Protein AF-A0A946UPV6-F1 (afdb_monomer_lite)

Sequence (68 aa):
MTEKTLRIGIVMDPIGSITPKKDSSLAMLLEAARRGAEIHYFEQSDLRLVAGTAHGRNAVVEGGLPGL

Structure (mmCIF, N/CA/C/O backbone):
data_AF-A0A946UPV6-F1
#
_entry.id   AF-A0A946UPV6-F1
#
loop_
_atom_site.group_PDB
_atom_site.id
_atom_site.type_symbol
_atom_site.label_atom_id
_atom_site.label_alt_id
_atom_site.label_comp_id
_atom_site.label_asym_id
_atom_site.label_entity_id
_atom_site.label_seq_id
_atom_site.pdbx_PDB_ins_code
_atom_site.Cartn_x
_atom_site.Cartn_y
_atom_site.Cartn_z
_atom_site.occupancy
_atom_site.B_iso_or_equiv
_atom_site.auth_seq_id
_atom_site.auth_comp_id
_atom_site.auth_asym_id
_atom_site.auth_atom_id
_atom_site.pdbx_PDB_model_num
ATOM 1 N N . MET A 1 1 ? -25.627 10.923 -3.258 1.00 43.81 1 MET A N 1
ATOM 2 C CA . MET A 1 1 ? -24.221 11.365 -3.180 1.00 43.81 1 MET A CA 1
ATOM 3 C C . MET A 1 1 ? -23.393 10.109 -2.989 1.00 43.81 1 MET A C 1
ATOM 5 O O . MET A 1 1 ? -23.498 9.504 -1.934 1.00 43.81 1 MET A O 1
ATOM 9 N N . THR A 1 2 ? -22.705 9.627 -4.022 1.00 48.16 2 THR A N 1
ATOM 10 C CA . THR A 1 2 ? -21.869 8.424 -3.904 1.00 48.16 2 THR A CA 1
ATOM 11 C C . THR A 1 2 ? -20.617 8.820 -3.129 1.00 48.16 2 THR A C 1
ATOM 13 O O . THR A 1 2 ? -19.749 9.489 -3.685 1.00 48.16 2 THR A O 1
ATOM 16 N N . GLU A 1 3 ? -20.566 8.498 -1.835 1.00 60.56 3 GLU A N 1
ATOM 17 C CA . GLU A 1 3 ? -19.344 8.609 -1.031 1.00 60.56 3 GLU A CA 1
ATOM 18 C C . GLU A 1 3 ? -18.235 7.853 -1.768 1.00 60.56 3 GLU A C 1
ATOM 20 O O . GLU A 1 3 ? -18.320 6.645 -1.994 1.00 60.56 3 GLU A O 1
ATOM 25 N N . LYS A 1 4 ? -17.239 8.588 -2.264 1.00 63.38 4 LYS A N 1
ATOM 26 C CA . LYS A 1 4 ? -16.147 8.002 -3.032 1.00 63.38 4 LYS A CA 1
ATOM 27 C C . LYS A 1 4 ? -15.163 7.401 -2.038 1.00 63.38 4 LYS A C 1
ATOM 29 O O . LYS A 1 4 ? -14.340 8.122 -1.482 1.00 63.38 4 LYS A O 1
ATOM 34 N N . THR A 1 5 ? -15.252 6.093 -1.832 1.00 78.38 5 THR A N 1
ATOM 35 C CA . THR A 1 5 ? -14.275 5.332 -1.054 1.00 78.38 5 THR A CA 1
ATOM 36 C C . THR A 1 5 ? -12.868 5.599 -1.591 1.00 78.38 5 THR A C 1
ATOM 38 O O . THR A 1 5 ? -12.580 5.357 -2.767 1.00 78.38 5 THR A O 1
ATOM 41 N N . LEU A 1 6 ? -12.004 6.171 -0.750 1.00 89.19 6 LEU A N 1
ATOM 42 C CA . LEU A 1 6 ? -10.606 6.424 -1.087 1.00 89.19 6 LEU A CA 1
ATOM 43 C C . LEU A 1 6 ? -9.894 5.081 -1.284 1.00 89.19 6 LEU A C 1
ATOM 45 O O . LEU A 1 6 ? -10.037 4.197 -0.445 1.00 89.19 6 LEU A O 1
ATOM 49 N N . ARG A 1 7 ? -9.118 4.938 -2.363 1.00 91.19 7 ARG A N 1
ATOM 50 C CA . ARG A 1 7 ? -8.279 3.755 -2.602 1.00 91.19 7 ARG A CA 1
ATOM 51 C C . ARG A 1 7 ? -6.820 4.113 -2.393 1.00 91.19 7 ARG A C 1
ATOM 53 O O . ARG A 1 7 ? -6.345 5.086 -2.980 1.00 91.19 7 ARG A O 1
ATOM 60 N N . ILE A 1 8 ? -6.119 3.339 -1.577 1.00 91.38 8 ILE A N 1
ATOM 61 C CA . ILE A 1 8 ? -4.719 3.568 -1.221 1.00 91.38 8 ILE A CA 1
ATOM 62 C C . ILE A 1 8 ? -3.905 2.354 -1.645 1.00 91.38 8 ILE A C 1
ATOM 64 O O . ILE A 1 8 ? -4.191 1.240 -1.222 1.00 91.38 8 ILE A O 1
ATOM 68 N N . GLY A 1 9 ? -2.885 2.579 -2.471 1.00 91.44 9 GLY A N 1
ATOM 69 C CA . GLY A 1 9 ? -1.853 1.589 -2.762 1.00 91.44 9 GLY A CA 1
ATOM 70 C C . GLY A 1 9 ? -0.620 1.844 -1.902 1.00 91.44 9 GLY A C 1
ATOM 71 O O . GLY A 1 9 ? -0.131 2.973 -1.881 1.00 91.44 9 GLY A O 1
ATOM 72 N N . ILE A 1 10 ? -0.112 0.820 -1.218 1.00 89.94 10 ILE A N 1
ATOM 73 C CA . ILE A 1 10 ? 1.143 0.886 -0.464 1.00 89.94 10 ILE A CA 1
ATOM 74 C C . ILE A 1 10 ? 2.102 -0.207 -0.922 1.00 89.94 10 ILE A C 1
ATOM 76 O O . ILE A 1 10 ? 1.715 -1.362 -1.068 1.00 89.94 10 ILE A O 1
ATOM 80 N N . VAL A 1 11 ? 3.358 0.177 -1.134 1.00 89.94 11 VAL A N 1
ATOM 81 C CA . VAL A 1 11 ? 4.460 -0.749 -1.390 1.00 89.94 11 VAL A CA 1
ATOM 82 C C . VAL A 1 11 ? 5.299 -0.799 -0.126 1.00 89.94 11 VAL A C 1
ATOM 84 O O . VAL A 1 11 ? 5.763 0.247 0.329 1.00 89.94 11 VAL A O 1
ATOM 87 N N . MET A 1 12 ? 5.472 -1.977 0.459 1.00 86.25 12 MET A N 1
ATOM 88 C CA . MET A 1 12 ? 6.233 -2.129 1.697 1.00 86.25 12 MET A CA 1
ATOM 89 C C . MET A 1 12 ? 6.816 -3.540 1.828 1.00 86.25 12 MET A C 1
ATOM 91 O O . MET A 1 12 ? 6.477 -4.434 1.054 1.00 86.25 12 MET A O 1
ATOM 95 N N . ASP A 1 13 ? 7.700 -3.727 2.806 1.00 82.88 13 ASP A N 1
ATOM 96 C CA . ASP A 1 13 ? 8.258 -5.041 3.136 1.00 82.88 13 ASP A CA 1
ATOM 97 C C . ASP A 1 13 ? 7.148 -6.036 3.553 1.00 82.88 13 ASP A C 1
ATOM 99 O O . ASP A 1 13 ? 6.037 -5.613 3.907 1.00 82.88 13 ASP A O 1
ATOM 103 N N . PRO A 1 14 ? 7.403 -7.360 3.516 1.00 82.31 14 PRO A N 1
ATOM 104 C CA . PRO A 1 14 ? 6.421 -8.383 3.873 1.00 82.31 14 PRO A CA 1
ATOM 105 C C . PRO A 1 14 ? 5.718 -8.076 5.195 1.00 82.31 14 PRO A C 1
ATOM 107 O O . PRO A 1 14 ? 6.386 -7.904 6.218 1.00 82.31 14 PRO A O 1
ATOM 110 N N . ILE A 1 15 ? 4.380 -8.045 5.202 1.00 70.75 15 ILE A N 1
ATOM 111 C CA . ILE A 1 15 ? 3.605 -7.601 6.375 1.00 70.75 15 ILE A CA 1
ATOM 112 C C . ILE A 1 15 ? 3.909 -8.421 7.641 1.00 70.75 15 ILE A C 1
ATOM 114 O O . ILE A 1 15 ? 3.984 -7.875 8.739 1.00 70.75 15 ILE A O 1
ATOM 118 N N . GLY A 1 16 ? 4.200 -9.716 7.472 1.00 68.75 16 GLY A N 1
ATOM 119 C CA . GLY A 1 16 ? 4.591 -10.623 8.557 1.00 68.75 16 GLY A CA 1
ATOM 120 C C . GLY A 1 16 ? 5.996 -10.386 9.129 1.00 68.75 16 GLY A C 1
ATOM 121 O O . GLY A 1 16 ? 6.344 -10.978 10.145 1.00 68.75 16 GLY A O 1
ATOM 122 N N . SER A 1 17 ? 6.808 -9.536 8.496 1.00 68.81 17 SER A N 1
ATOM 123 C CA . SER A 1 17 ? 8.150 -9.159 8.963 1.00 68.81 17 SER A CA 1
ATOM 124 C C . SER A 1 17 ? 8.176 -7.817 9.707 1.00 68.81 17 SER A C 1
ATOM 126 O O . SER A 1 17 ? 9.181 -7.463 10.330 1.00 68.81 17 SER A O 1
ATOM 128 N N . ILE A 1 18 ? 7.066 -7.074 9.680 1.00 65.81 18 ILE A N 1
ATOM 129 C CA . ILE A 1 18 ? 6.975 -5.742 10.273 1.00 65.81 18 ILE A CA 1
ATOM 130 C C . ILE A 1 18 ? 6.913 -5.866 11.793 1.00 65.81 18 ILE A C 1
ATOM 132 O O . ILE A 1 18 ? 6.147 -6.652 12.341 1.00 65.81 18 ILE A O 1
ATOM 136 N N . THR A 1 19 ? 7.678 -5.033 12.501 1.00 61.56 19 THR A N 1
ATOM 137 C CA . THR A 1 19 ? 7.499 -4.844 13.946 1.00 61.56 19 THR A CA 1
ATOM 138 C C . THR A 1 19 ? 6.457 -3.742 14.181 1.00 61.56 19 THR A C 1
ATOM 140 O O . THR A 1 19 ? 6.795 -2.567 14.008 1.00 61.56 19 THR A O 1
ATOM 143 N N . PRO A 1 20 ? 5.227 -4.055 14.647 1.00 63.25 20 PRO A N 1
ATOM 144 C CA . PRO A 1 20 ? 4.128 -3.082 14.713 1.00 63.25 20 PRO A CA 1
ATOM 145 C C . PRO A 1 20 ? 4.452 -1.826 15.526 1.00 63.25 20 PRO A C 1
ATOM 147 O O . PRO A 1 20 ? 3.985 -0.731 15.239 1.00 63.25 20 PRO A O 1
ATOM 150 N N . LYS A 1 21 ? 5.303 -1.976 16.545 1.00 58.94 21 LYS A N 1
ATOM 151 C CA . LYS A 1 21 ? 5.668 -0.906 17.480 1.00 58.94 21 LYS A CA 1
ATOM 152 C C . LYS A 1 21 ? 6.635 0.138 16.899 1.00 58.94 21 LYS A C 1
ATOM 154 O O . LYS A 1 21 ? 6.904 1.130 17.570 1.00 58.94 21 LYS A O 1
ATOM 159 N N . LYS A 1 22 ? 7.205 -0.099 15.713 1.00 66.75 22 LYS A N 1
ATOM 160 C CA . LYS A 1 22 ? 8.223 0.769 15.091 1.00 66.75 22 LYS A CA 1
ATOM 161 C C . LYS A 1 22 ? 7.861 1.234 13.681 1.00 66.75 22 LYS A C 1
ATOM 163 O O . LYS A 1 22 ? 8.647 1.966 13.089 1.00 66.75 22 LYS A O 1
ATOM 168 N N . ASP A 1 23 ? 6.702 0.838 13.162 1.00 72.06 23 ASP A N 1
ATOM 169 C CA . ASP A 1 23 ? 6.333 1.101 11.776 1.00 72.06 23 ASP A CA 1
ATOM 170 C C . ASP A 1 23 ? 5.212 2.145 11.688 1.00 72.06 23 ASP A C 1
ATOM 172 O O . ASP A 1 23 ? 4.053 1.893 12.022 1.00 72.06 23 ASP A O 1
ATOM 176 N N . SER A 1 24 ? 5.572 3.357 11.262 1.00 76.56 24 SER A N 1
ATOM 177 C CA . SER A 1 24 ? 4.618 4.445 11.034 1.00 76.56 24 SER A CA 1
ATOM 178 C C . SER A 1 24 ? 3.678 4.165 9.858 1.00 76.56 24 SER A C 1
ATOM 180 O O . SER A 1 24 ? 2.555 4.670 9.859 1.00 76.56 24 SER A O 1
ATOM 182 N N . SER A 1 25 ? 4.087 3.337 8.892 1.00 80.06 25 SER A N 1
ATOM 183 C CA . SER A 1 25 ? 3.263 2.935 7.747 1.00 80.06 25 SER A CA 1
ATOM 184 C C . SER A 1 25 ? 2.074 2.102 8.214 1.00 80.06 25 SER A C 1
ATOM 186 O O . SER A 1 25 ? 0.948 2.350 7.789 1.00 80.06 25 SER A O 1
ATOM 188 N N . LEU A 1 26 ? 2.284 1.190 9.168 1.00 80.62 26 LEU A N 1
ATOM 189 C CA . LEU A 1 26 ? 1.206 0.407 9.774 1.00 80.62 26 LEU A CA 1
ATOM 190 C C . LEU A 1 26 ? 0.138 1.301 10.426 1.00 80.62 26 LEU A C 1
ATOM 192 O O . LEU A 1 26 ? -1.057 1.109 10.202 1.00 80.62 26 LEU A O 1
ATOM 196 N N . ALA A 1 27 ? 0.560 2.311 11.192 1.00 84.44 27 ALA A N 1
ATOM 197 C CA . ALA A 1 27 ? -0.357 3.260 11.825 1.00 84.44 27 ALA A CA 1
ATOM 198 C C . ALA A 1 27 ? -1.168 4.064 10.790 1.00 84.44 27 ALA A C 1
ATOM 200 O O . ALA A 1 27 ? -2.365 4.290 10.977 1.00 84.44 27 ALA A O 1
ATOM 201 N N . MET A 1 28 ? -0.545 4.454 9.674 1.00 87.12 28 MET A N 1
ATOM 202 C CA . MET A 1 28 ? -1.235 5.138 8.575 1.00 87.12 28 MET A CA 1
ATOM 203 C C . MET A 1 28 ? -2.284 4.242 7.905 1.00 87.12 28 MET A C 1
ATOM 205 O O . MET A 1 28 ? -3.384 4.713 7.613 1.00 87.12 28 MET A O 1
ATOM 209 N N . LEU A 1 29 ? -1.982 2.957 7.699 1.00 85.50 29 LEU A N 1
ATOM 210 C CA . LEU A 1 29 ? -2.926 1.995 7.124 1.00 85.50 29 LEU A CA 1
ATOM 211 C C . LEU A 1 29 ? -4.119 1.739 8.049 1.00 85.50 29 LEU A C 1
ATOM 213 O O . LEU A 1 29 ? -5.255 1.712 7.580 1.00 85.50 29 LEU A O 1
ATOM 217 N N . LEU A 1 30 ? -3.886 1.621 9.359 1.00 84.06 30 LEU A N 1
ATOM 218 C CA . LEU A 1 30 ? -4.957 1.470 10.349 1.00 84.06 30 LEU A CA 1
ATOM 219 C C . LEU A 1 30 ? -5.915 2.668 10.343 1.00 84.06 30 LEU A C 1
ATOM 221 O O . LEU A 1 30 ? -7.132 2.489 10.316 1.00 84.06 30 LEU A O 1
ATOM 225 N N . GLU A 1 31 ? -5.390 3.894 10.312 1.00 88.19 31 GLU A N 1
ATOM 226 C CA . GLU A 1 31 ? -6.223 5.099 10.238 1.00 88.19 31 GLU A CA 1
ATOM 227 C C . GLU A 1 31 ? -6.959 5.236 8.901 1.00 88.19 31 GLU A C 1
ATOM 229 O O . GLU A 1 31 ? -8.107 5.688 8.871 1.00 88.19 31 GLU A O 1
ATOM 234 N N . ALA A 1 32 ? -6.336 4.832 7.793 1.00 87.56 32 ALA A N 1
ATOM 235 C CA . ALA A 1 32 ? -6.989 4.795 6.490 1.00 87.56 32 ALA A CA 1
ATOM 236 C C . ALA A 1 32 ? -8.152 3.790 6.466 1.00 87.56 32 ALA A C 1
ATOM 238 O O . ALA A 1 32 ? -9.259 4.149 6.060 1.00 87.56 32 ALA A O 1
ATOM 239 N N . ALA A 1 33 ? -7.936 2.576 6.978 1.00 84.56 33 ALA A N 1
ATOM 240 C CA . ALA A 1 33 ? -8.975 1.561 7.124 1.00 84.56 33 ALA A CA 1
ATOM 241 C C . ALA A 1 33 ? -10.115 2.045 8.034 1.00 84.56 33 ALA A C 1
ATOM 243 O O . ALA A 1 33 ? -11.285 1.907 7.685 1.00 84.56 33 ALA A O 1
ATOM 244 N N . ARG A 1 34 ? -9.798 2.701 9.163 1.00 86.62 34 ARG A N 1
ATOM 245 C CA . ARG A 1 34 ? -10.793 3.297 10.076 1.00 86.62 34 ARG A CA 1
ATOM 246 C C . ARG A 1 34 ? -11.673 4.348 9.391 1.00 86.62 34 ARG A C 1
ATOM 248 O O . ARG A 1 34 ? -12.826 4.530 9.771 1.00 86.62 34 ARG A O 1
ATOM 255 N N . ARG A 1 35 ? -11.139 5.045 8.386 1.00 87.75 35 ARG A N 1
ATOM 256 C CA . ARG A 1 35 ? -11.870 6.015 7.551 1.00 87.75 35 ARG A CA 1
ATOM 257 C C . ARG A 1 35 ? -12.618 5.360 6.384 1.00 87.75 35 ARG A C 1
ATOM 259 O O . ARG A 1 35 ? -13.192 6.076 5.570 1.00 87.75 35 ARG A O 1
ATOM 266 N N . GLY A 1 36 ? -12.61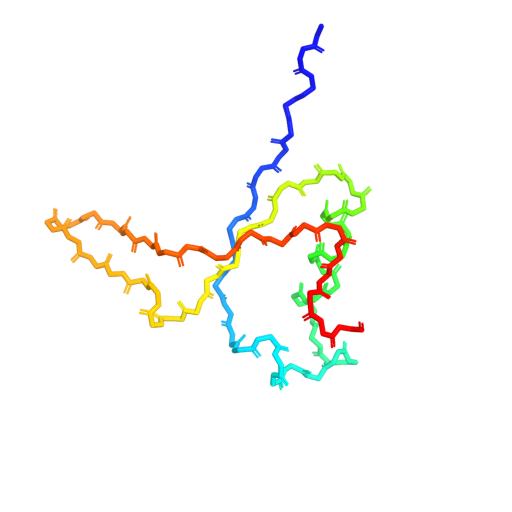3 4.031 6.302 1.0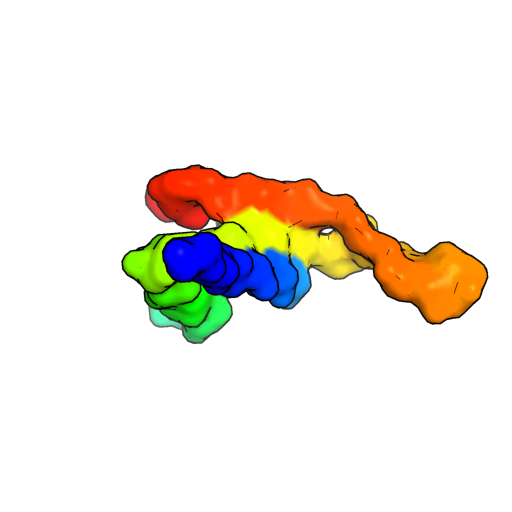0 86.94 36 GLY A N 1
ATOM 267 C CA . GLY A 1 36 ? -13.284 3.265 5.259 1.00 86.94 36 GLY A CA 1
ATOM 268 C C . GLY A 1 36 ? -12.545 3.254 3.924 1.00 86.94 36 GLY A C 1
ATOM 269 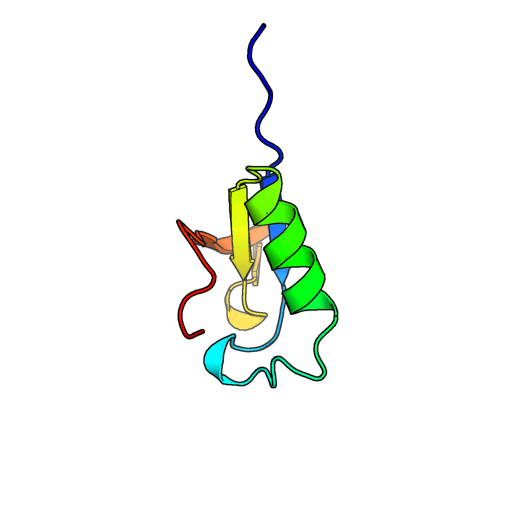O O . GLY A 1 36 ? -13.186 3.017 2.908 1.00 86.94 36 GLY A O 1
ATOM 270 N N . ALA A 1 37 ? -11.238 3.541 3.894 1.00 89.75 37 ALA A N 1
ATOM 271 C CA . ALA A 1 37 ? -10.453 3.446 2.667 1.00 89.75 37 ALA A CA 1
ATOM 272 C C . ALA A 1 37 ? -10.230 1.981 2.253 1.00 89.75 37 ALA A C 1
ATOM 274 O O . ALA A 1 37 ? -10.005 1.111 3.093 1.00 89.75 37 ALA A O 1
ATOM 275 N N . GLU A 1 38 ? -10.232 1.729 0.946 1.00 90.19 38 GLU A N 1
ATOM 276 C CA . GLU A 1 38 ? -9.828 0.459 0.345 1.00 90.19 38 GLU A CA 1
ATOM 277 C C . GLU A 1 38 ? -8.298 0.432 0.238 1.00 90.19 38 GLU A C 1
ATOM 279 O O . GLU A 1 38 ? -7.694 1.325 -0.363 1.00 90.19 38 GLU A O 1
ATOM 284 N N . ILE A 1 39 ? -7.661 -0.566 0.846 1.00 89.69 39 ILE A N 1
ATOM 285 C CA . ILE A 1 39 ? -6.202 -0.656 0.926 1.00 89.69 39 ILE A CA 1
ATOM 286 C C . ILE A 1 39 ? -5.707 -1.790 0.034 1.00 89.69 39 ILE A C 1
ATOM 288 O O . ILE A 1 39 ? -6.143 -2.937 0.138 1.00 89.69 39 ILE A O 1
ATOM 292 N N . HIS A 1 40 ? -4.743 -1.455 -0.813 1.00 91.31 40 HIS A N 1
ATOM 293 C CA . HIS A 1 40 ? -4.055 -2.359 -1.714 1.00 91.31 40 HIS A CA 1
ATOM 294 C C . HIS A 1 40 ? -2.581 -2.431 -1.325 1.00 91.31 40 HIS A C 1
ATOM 296 O O . HIS A 1 40 ? -1.850 -1.445 -1.415 1.00 91.31 40 HIS A O 1
ATOM 302 N N . TYR A 1 41 ? -2.157 -3.606 -0.892 1.00 90.25 41 TYR A N 1
ATOM 303 C CA . TYR A 1 41 ? -0.791 -3.898 -0.493 1.00 90.25 41 TYR A CA 1
ATOM 304 C C . TYR A 1 41 ? -0.002 -4.490 -1.661 1.00 90.25 41 TYR A C 1
ATOM 306 O O . TYR A 1 41 ? -0.537 -5.307 -2.414 1.00 90.25 41 TYR A O 1
ATOM 314 N N . PHE A 1 42 ? 1.262 -4.097 -1.778 1.00 92.00 42 PHE A N 1
ATOM 315 C CA . PHE A 1 42 ? 2.224 -4.616 -2.741 1.00 92.00 42 PHE A CA 1
ATOM 316 C C . PHE A 1 42 ? 3.567 -4.867 -2.048 1.00 92.00 42 PHE A C 1
ATOM 318 O O . PHE A 1 42 ? 4.049 -4.020 -1.292 1.00 92.00 42 PHE A O 1
ATOM 325 N N . GLU A 1 43 ? 4.224 -5.968 -2.386 1.00 91.19 43 GLU A N 1
ATOM 326 C CA . GLU A 1 43 ? 5.665 -6.120 -2.200 1.00 91.19 43 GLU A CA 1
ATO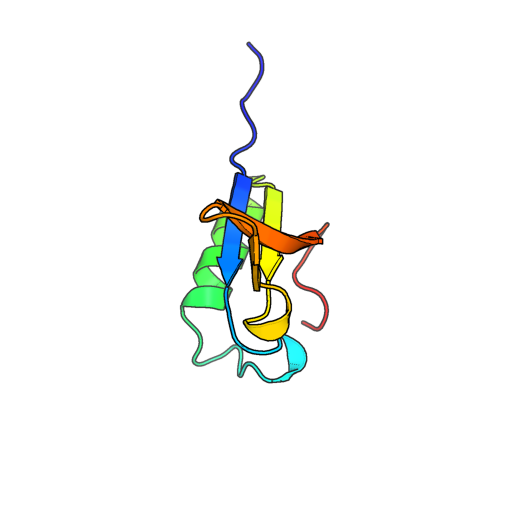M 327 C C . GLU A 1 43 ? 6.418 -5.562 -3.418 1.00 91.19 43 GLU A C 1
ATOM 329 O O . GLU A 1 43 ? 5.853 -5.373 -4.498 1.00 91.19 43 GLU A O 1
ATOM 334 N N . GLN A 1 44 ? 7.728 -5.318 -3.293 1.00 90.44 44 GLN A N 1
ATOM 335 C CA . GLN A 1 44 ? 8.536 -4.906 -4.454 1.00 90.44 44 GLN A CA 1
ATOM 336 C C . GLN A 1 44 ? 8.501 -5.947 -5.587 1.00 90.44 44 GLN A C 1
ATOM 338 O O . GLN A 1 44 ? 8.517 -5.580 -6.760 1.00 90.44 44 GLN A O 1
ATOM 343 N N . SER A 1 45 ? 8.418 -7.233 -5.236 1.00 93.0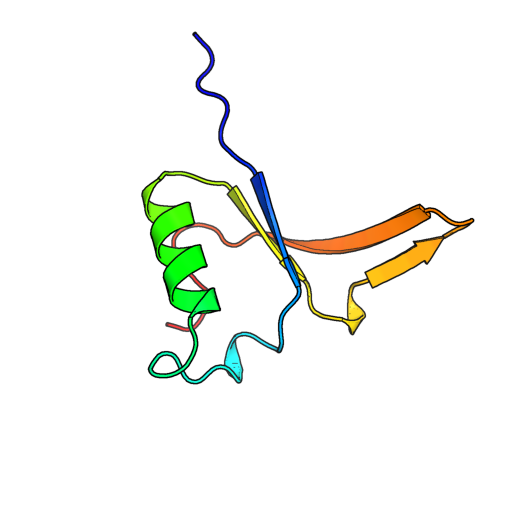0 45 SER A N 1
ATOM 344 C CA . SER A 1 45 ? 8.315 -8.371 -6.160 1.00 93.00 45 SER A CA 1
ATOM 345 C C . SER A 1 45 ? 7.015 -8.377 -6.976 1.00 93.00 45 SER A C 1
ATOM 347 O O . SER A 1 45 ? 6.973 -8.971 -8.055 1.00 93.00 45 SER A O 1
ATOM 349 N N . ASP A 1 46 ? 5.973 -7.687 -6.506 1.00 94.38 46 ASP A N 1
ATOM 350 C CA . ASP A 1 46 ? 4.683 -7.599 -7.188 1.00 94.38 46 ASP A CA 1
ATOM 351 C C . ASP A 1 46 ? 4.663 -6.563 -8.316 1.00 94.38 46 ASP A C 1
ATOM 353 O O . ASP A 1 46 ? 3.744 -6.559 -9.149 1.00 94.38 46 ASP A O 1
ATOM 357 N N . LEU A 1 47 ? 5.653 -5.666 -8.345 1.00 95.06 47 LEU A N 1
ATOM 358 C CA . LEU A 1 47 ? 5.725 -4.549 -9.275 1.00 95.06 47 LEU A CA 1
ATOM 359 C C . LEU A 1 47 ? 6.565 -4.894 -10.502 1.00 95.06 47 LEU A C 1
ATOM 361 O O . LEU A 1 47 ? 7.625 -5.510 -10.427 1.00 95.06 47 LEU A O 1
ATOM 365 N N . ARG A 1 48 ? 6.105 -4.441 -11.666 1.00 95.81 48 ARG A N 1
ATOM 366 C CA . ARG A 1 48 ? 6.812 -4.608 -12.937 1.00 95.81 48 ARG A CA 1
ATOM 367 C C . ARG A 1 48 ? 6.508 -3.472 -13.899 1.00 95.81 48 ARG A C 1
ATOM 369 O O . ARG A 1 48 ? 5.408 -2.927 -13.903 1.00 95.81 48 ARG A O 1
ATOM 376 N N . LEU A 1 49 ? 7.465 -3.157 -14.765 1.00 96.69 49 LEU A N 1
ATOM 377 C CA . LEU A 1 49 ? 7.249 -2.258 -15.895 1.00 96.69 49 LEU A CA 1
ATOM 378 C C . LEU A 1 49 ? 6.921 -3.076 -17.144 1.00 96.69 49 LEU A C 1
ATOM 380 O O . LEU A 1 49 ? 7.682 -3.959 -17.534 1.00 96.69 49 LEU A O 1
ATOM 384 N N . VAL A 1 50 ? 5.800 -2.768 -17.790 1.00 96.44 50 VAL A N 1
ATOM 385 C CA . VAL A 1 50 ? 5.397 -3.365 -19.066 1.00 96.44 50 VAL A CA 1
ATOM 386 C C . VAL A 1 50 ? 5.230 -2.242 -20.075 1.00 96.44 50 VAL A C 1
ATOM 388 O O . VAL A 1 50 ? 4.369 -1.384 -19.906 1.00 96.44 50 VAL A O 1
ATOM 391 N N . ALA A 1 51 ? 6.082 -2.222 -21.105 1.00 96.50 51 ALA A N 1
ATOM 392 C CA . ALA A 1 51 ? 6.080 -1.184 -22.142 1.00 96.50 51 ALA A CA 1
ATOM 393 C C . ALA A 1 51 ? 6.056 0.255 -21.570 1.00 96.50 51 ALA A C 1
ATOM 395 O O . ALA A 1 51 ? 5.311 1.112 -22.034 1.00 96.50 51 ALA A O 1
ATOM 396 N N . GLY A 1 52 ? 6.838 0.506 -20.514 1.00 95.75 52 GLY A N 1
ATOM 397 C CA . GLY A 1 52 ? 6.905 1.812 -19.845 1.00 95.75 52 GLY A CA 1
ATOM 398 C C . GLY A 1 52 ? 5.754 2.116 -18.878 1.00 95.75 52 GLY A C 1
ATOM 399 O O . GLY A 1 52 ? 5.763 3.171 -18.254 1.00 95.75 52 GLY A O 1
ATOM 400 N N . THR A 1 53 ? 4.795 1.203 -18.705 1.00 96.50 53 THR A N 1
ATOM 401 C CA . THR A 1 53 ? 3.681 1.352 -17.756 1.00 96.50 53 THR A CA 1
ATOM 402 C C . THR A 1 53 ? 3.931 0.526 -16.496 1.00 96.50 53 THR A C 1
ATOM 404 O O . THR A 1 53 ? 4.281 -0.652 -16.577 1.00 96.50 53 THR A O 1
ATOM 407 N N . ALA A 1 54 ? 3.749 1.135 -15.322 1.00 93.88 54 ALA A N 1
ATOM 408 C CA . ALA A 1 54 ? 3.863 0.451 -14.036 1.00 93.88 54 ALA A CA 1
ATOM 409 C C . ALA A 1 54 ? 2.639 -0.434 -13.779 1.00 93.88 54 ALA A C 1
ATOM 411 O O . ALA A 1 54 ? 1.513 0.053 -13.700 1.00 93.88 54 ALA A O 1
ATOM 412 N N . HIS A 1 55 ? 2.869 -1.738 -13.645 1.00 95.94 55 HIS A N 1
ATOM 413 C CA . HIS A 1 55 ? 1.869 -2.739 -13.296 1.00 95.94 55 HIS A CA 1
ATOM 414 C C . HIS A 1 55 ? 2.219 -3.349 -11.939 1.00 95.94 55 HIS A C 1
ATOM 416 O O . HIS A 1 55 ? 3.388 -3.588 -11.645 1.00 95.94 55 HIS A O 1
ATOM 422 N N . GLY A 1 56 ? 1.204 -3.666 -11.143 1.00 94.69 56 GLY A N 1
ATOM 423 C CA . GLY A 1 56 ? 1.367 -4.344 -9.862 1.00 94.69 56 GLY A CA 1
ATOM 424 C C . GLY A 1 56 ? 0.303 -5.415 -9.674 1.00 94.69 56 GLY A C 1
ATOM 425 O O . GLY A 1 56 ? -0.799 -5.288 -10.213 1.00 94.69 56 GLY A O 1
ATOM 426 N N . ARG A 1 57 ? 0.623 -6.472 -8.926 1.00 94.38 57 ARG A N 1
ATOM 427 C CA . ARG A 1 57 ? -0.376 -7.400 -8.384 1.00 94.38 57 ARG A CA 1
ATOM 428 C C . ARG A 1 57 ? -0.545 -7.099 -6.899 1.00 94.38 57 ARG A C 1
ATOM 430 O O . ARG A 1 57 ? 0.379 -7.291 -6.135 1.00 94.38 57 ARG A O 1
ATOM 437 N N . ASN A 1 58 ? -1.710 -6.617 -6.499 1.00 91.25 58 ASN A N 1
ATOM 438 C CA . ASN A 1 58 ? -1.984 -6.314 -5.099 1.00 91.25 58 ASN A CA 1
ATOM 439 C C . ASN A 1 58 ? -2.606 -7.493 -4.351 1.00 91.25 58 ASN A C 1
ATOM 441 O O . ASN A 1 58 ? -3.320 -8.317 -4.928 1.00 91.25 58 ASN A O 1
ATOM 445 N N . ALA A 1 59 ? -2.423 -7.479 -3.033 1.00 88.75 59 ALA A N 1
ATOM 446 C CA . ALA A 1 59 ? -3.350 -8.079 -2.085 1.00 88.75 59 ALA A CA 1
ATOM 447 C C . ALA A 1 59 ? -4.299 -6.991 -1.555 1.00 88.75 59 ALA A C 1
ATOM 449 O O . ALA A 1 59 ? -3.860 -5.899 -1.186 1.00 88.75 59 ALA A O 1
ATOM 450 N N . VAL A 1 60 ? -5.604 -7.264 -1.535 1.00 85.69 60 VAL A N 1
ATOM 451 C CA . VAL A 1 60 ? -6.580 -6.369 -0.897 1.00 85.69 60 VAL A CA 1
ATOM 452 C C . VAL A 1 60 ? -6.586 -6.660 0.598 1.00 85.69 60 VAL A C 1
ATOM 454 O O . VAL A 1 60 ? -6.678 -7.817 1.007 1.00 85.69 60 VAL A O 1
ATOM 457 N N . VAL A 1 61 ? -6.477 -5.613 1.411 1.00 80.12 61 VAL A N 1
ATOM 458 C CA . VAL A 1 61 ? -6.558 -5.721 2.869 1.00 80.12 61 V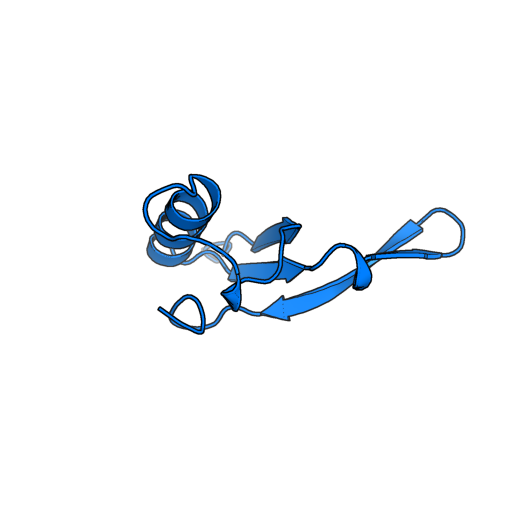AL A CA 1
ATOM 459 C C . VAL A 1 61 ? -8.007 -5.464 3.281 1.00 80.12 61 VAL A C 1
ATOM 461 O O . VAL A 1 61 ? -8.435 -4.315 3.378 1.00 80.12 61 VAL A O 1
ATOM 464 N N . GLU A 1 62 ? -8.779 -6.531 3.488 1.00 68.44 62 GLU A N 1
ATOM 465 C CA . GLU A 1 62 ? -10.174 -6.450 3.939 1.00 68.44 62 GLU A CA 1
ATOM 466 C C . GLU A 1 62 ? -10.282 -6.662 5.456 1.00 68.44 62 GLU A C 1
ATOM 468 O O . GLU A 1 62 ? -9.744 -7.622 6.000 1.00 68.44 62 GLU A O 1
ATOM 473 N N . GLY A 1 63 ? -11.008 -5.783 6.155 1.00 60.16 63 GLY A N 1
ATOM 474 C CA . GLY A 1 63 ? -11.460 -6.030 7.535 1.00 60.16 63 GLY A CA 1
ATOM 475 C C . GLY A 1 63 ? -10.411 -5.921 8.652 1.00 60.16 63 GLY A C 1
ATOM 476 O O . GLY A 1 63 ? -10.751 -6.117 9.815 1.00 60.16 63 GLY A O 1
ATOM 477 N N . GLY A 1 64 ? -9.168 -5.574 8.333 1.00 58.50 64 GLY A N 1
ATOM 478 C CA . GLY A 1 64 ? -8.058 -5.498 9.283 1.00 58.50 64 GLY A CA 1
ATOM 479 C C . GLY A 1 64 ? -6.787 -6.043 8.641 1.00 58.50 64 GLY A C 1
ATOM 480 O O . GLY A 1 64 ? -6.849 -6.874 7.741 1.00 58.50 64 GLY A O 1
ATOM 481 N N . LEU A 1 65 ? -5.626 -5.533 9.048 1.00 55.31 65 LEU A N 1
ATOM 482 C CA . LEU A 1 65 ? -4.346 -5.969 8.486 1.00 55.31 65 LEU A CA 1
ATOM 483 C C . LEU A 1 65 ? -4.120 -7.457 8.822 1.00 55.31 65 LEU A C 1
ATOM 485 O O . LEU A 1 65 ? -4.139 -7.803 10.005 1.00 55.31 65 LEU A O 1
ATOM 489 N N . PRO A 1 66 ? -3.936 -8.343 7.824 1.00 43.22 66 PRO A N 1
ATOM 490 C CA . PRO A 1 66 ? -3.763 -9.767 8.073 1.00 43.22 66 PRO A CA 1
ATOM 491 C C . PRO A 1 66 ? -2.479 -10.007 8.875 1.00 43.22 66 PRO A C 1
ATOM 493 O O . PRO A 1 66 ? -1.394 -9.627 8.437 1.00 43.22 66 PRO A O 1
ATOM 496 N N . GLY A 1 67 ? -2.608 -10.649 10.039 1.00 51.75 67 GLY A N 1
ATOM 497 C CA . GLY A 1 67 ? -1.473 -11.021 10.894 1.00 51.75 67 GLY A CA 1
ATOM 498 C C . GLY A 1 67 ? -1.172 -10.084 12.070 1.00 51.75 67 GLY A C 1
ATOM 499 O O . GLY A 1 67 ? -0.117 -10.242 12.683 1.00 51.75 67 GLY A O 1
ATOM 500 N N . LEU A 1 68 ? -2.073 -9.149 12.401 1.00 45.34 68 LEU A N 1
ATOM 501 C CA . LEU A 1 68 ? -2.175 -8.577 13.754 1.00 45.34 68 LEU A CA 1
ATOM 502 C C . LEU A 1 68 ? -3.093 -9.420 14.647 1.00 45.34 68 LEU A C 1
ATOM 504 O O . LEU A 1 68 ? -4.087 -9.967 14.117 1.00 45.34 68 LEU A O 1
#

Secondary structure (DSSP, 8-state):
------EEEEE-S-GGG--GGG-HHHHHHHHHHHTT-EEEEE-GGGEEEETTEEEE-PEEE-SS-TT-

Foldseek 3Di:
DPPPAAEDEDEDDDPQPDDCVPDPVLVVVVVSVVVVHWYWYFYPVQWDADPNDIDGDTDTQPPHRPPD

pLDDT: mean 80.56, std 14.9, range [43.22, 96.69]

Radius of gyration: 13.29 Å; chains: 1; bounding box: 33×22×40 Å